Protein AF-A0A1H9WVV8-F1 (afdb_monomer_lite)

Radius of gyration: 29.02 Å; chains: 1; bounding box: 27×58×86 Å

Sequence (82 aa):
MKIRLEGTAAEIATAVESLRLGFEVQEVSHFYANRGESVLGRVYVTASPLGGVIQAKATRADSESTGRSKRLRGRAFRELES

Secondary structure (DSSP, 8-state):
-EEEEEE-HHHHHHHHHHHTTTEEEEEEPPPEEPSSS---EEEEEEEEE-SS--------TT------------PPP-----

Structure (mmCIF, N/CA/C/O backbone):
data_AF-A0A1H9WVV8-F1
#
_entry.id   AF-A0A1H9WVV8-F1
#
loop_
_atom_site.group_PDB
_atom_site.id
_atom_site.type_symbol
_atom_site.label_atom_id
_atom_site.label_alt_id
_atom_site.label_comp_id
_atom_site.label_asym_id
_atom_site.label_entity_id
_atom_site.label_seq_id
_atom_site.pdbx_PDB_ins_code
_atom_site.Cartn_x
_atom_site.Cartn_y
_atom_site.Cartn_z
_atom_site.occupancy
_atom_site.B_iso_or_equiv
_atom_site.auth_seq_id
_atom_site.auth_comp_id
_atom_site.auth_asym_id
_atom_site.auth_atom_id
_atom_site.pdbx_PDB_model_num
ATOM 1 N N . MET A 1 1 ? -12.627 -0.215 1.280 1.00 93.50 1 MET A N 1
ATOM 2 C CA . MET A 1 1 ? -12.235 0.903 0.387 1.00 93.50 1 MET A CA 1
ATOM 3 C C . MET A 1 1 ? -11.160 0.440 -0.586 1.00 93.50 1 MET A C 1
ATOM 5 O O . MET A 1 1 ? -10.518 -0.564 -0.302 1.00 93.50 1 MET A O 1
ATOM 9 N N . LYS A 1 2 ? -10.974 1.148 -1.710 1.00 95.62 2 LYS A N 1
ATOM 10 C CA . LYS A 1 2 ? -9.899 0.886 -2.682 1.00 95.62 2 LYS A CA 1
ATOM 11 C C . LYS A 1 2 ? -8.958 2.088 -2.752 1.00 95.62 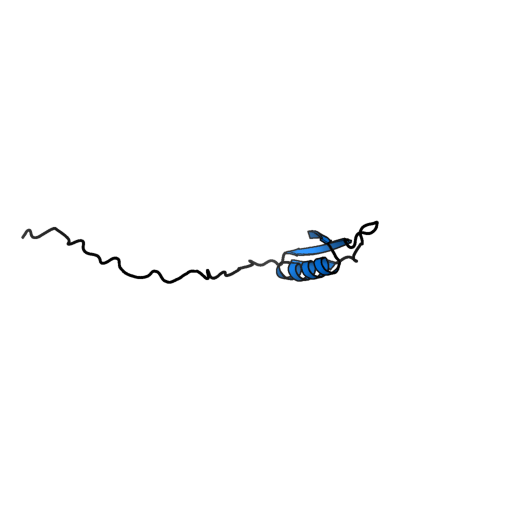2 LYS A C 1
ATOM 13 O O . LYS A 1 2 ? -9.429 3.205 -2.937 1.00 95.62 2 LYS A O 1
ATOM 18 N N . ILE A 1 3 ? -7.658 1.850 -2.615 1.00 96.06 3 ILE A N 1
ATOM 19 C CA . ILE A 1 3 ? -6.600 2.867 -2.617 1.00 96.06 3 ILE A CA 1
ATOM 20 C C . ILE A 1 3 ? -5.662 2.567 -3.790 1.00 96.06 3 ILE A C 1
ATOM 22 O O . ILE A 1 3 ? -5.242 1.425 -3.966 1.00 96.06 3 ILE A O 1
ATOM 26 N N . ARG A 1 4 ? -5.335 3.576 -4.603 1.00 97.75 4 ARG A N 1
ATOM 27 C CA . ARG A 1 4 ? -4.294 3.477 -5.637 1.00 97.75 4 ARG A CA 1
ATOM 28 C C . ARG A 1 4 ? -3.017 4.106 -5.095 1.00 97.75 4 ARG A C 1
ATOM 30 O O . ARG A 1 4 ? -3.049 5.263 -4.688 1.00 97.75 4 ARG A O 1
ATOM 37 N N . LEU A 1 5 ? -1.921 3.357 -5.120 1.00 97.38 5 LEU A N 1
ATOM 38 C CA . LEU A 1 5 ? -0.587 3.869 -4.811 1.00 97.38 5 LEU A CA 1
ATOM 39 C C . LEU A 1 5 ? 0.222 3.954 -6.100 1.00 97.38 5 LEU A C 1
ATOM 41 O O . LEU A 1 5 ? 0.137 3.055 -6.938 1.00 97.38 5 LEU A O 1
ATOM 45 N N . GLU A 1 6 ? 0.996 5.024 -6.247 1.00 97.12 6 GLU A N 1
ATOM 46 C CA . GLU A 1 6 ? 1.869 5.273 -7.392 1.00 97.12 6 GLU A CA 1
ATOM 47 C C . GLU A 1 6 ? 3.262 5.641 -6.895 1.00 97.12 6 GLU A C 1
ATOM 49 O O . GLU A 1 6 ? 3.396 6.380 -5.923 1.00 97.12 6 GLU A O 1
ATOM 54 N N . GLY A 1 7 ? 4.286 5.110 -7.551 1.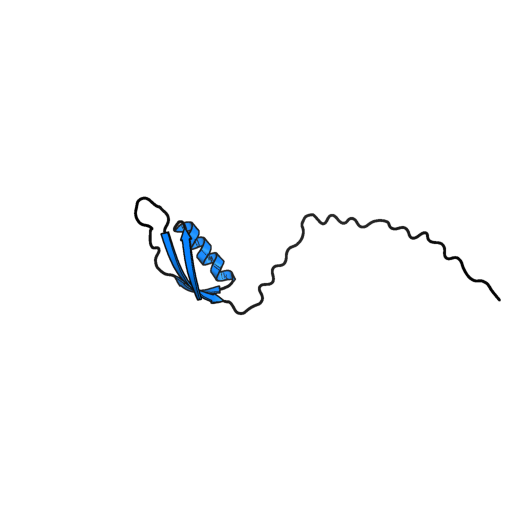00 96.81 7 GLY A N 1
ATOM 55 C CA . GLY A 1 7 ? 5.675 5.289 -7.145 1.00 96.81 7 GLY A CA 1
ATOM 56 C C . GLY A 1 7 ? 6.562 4.185 -7.698 1.00 96.81 7 GLY A C 1
ATOM 57 O O . GLY A 1 7 ? 6.125 3.342 -8.488 1.00 96.81 7 GLY A O 1
ATOM 58 N N . THR A 1 8 ? 7.816 4.173 -7.275 1.00 97.19 8 THR A N 1
ATOM 59 C CA . THR A 1 8 ? 8.696 3.019 -7.471 1.00 97.19 8 THR A CA 1
ATOM 60 C C . THR A 1 8 ? 8.186 1.816 -6.670 1.00 97.19 8 THR A C 1
ATOM 62 O O . THR A 1 8 ? 7.418 1.952 -5.714 1.00 97.19 8 THR A O 1
ATOM 65 N N . ALA A 1 9 ? 8.636 0.610 -7.024 1.00 94.94 9 ALA A N 1
ATOM 66 C CA . ALA A 1 9 ? 8.262 -0.600 -6.289 1.00 94.94 9 ALA A CA 1
ATOM 67 C C . ALA A 1 9 ? 8.647 -0.530 -4.794 1.00 94.94 9 ALA A C 1
ATOM 69 O O . ALA A 1 9 ? 7.883 -0.980 -3.942 1.00 94.94 9 ALA A O 1
ATOM 70 N N . ALA A 1 10 ? 9.797 0.077 -4.473 1.00 96.06 10 ALA A N 1
ATOM 71 C CA . ALA A 1 10 ? 10.277 0.228 -3.099 1.00 96.06 10 ALA A CA 1
ATOM 72 C C . ALA A 1 10 ? 9.438 1.232 -2.285 1.00 96.06 10 ALA A C 1
ATOM 74 O O . ALA A 1 10 ? 9.070 0.952 -1.140 1.00 96.06 10 ALA A O 1
ATOM 75 N N . GLU A 1 11 ? 9.088 2.377 -2.878 1.00 97.06 11 GLU A N 1
ATOM 76 C CA . GLU A 1 11 ? 8.214 3.371 -2.239 1.00 97.06 11 GLU A CA 1
ATOM 77 C C . GLU A 1 11 ? 6.820 2.795 -1.987 1.00 97.06 11 GLU A C 1
ATOM 79 O O . GLU A 1 11 ? 6.277 2.942 -0.893 1.00 97.06 11 GLU A O 1
ATOM 84 N N . ILE A 1 12 ? 6.264 2.077 -2.968 1.00 97.94 12 ILE A N 1
ATOM 85 C CA . ILE A 1 12 ? 4.957 1.430 -2.838 1.00 97.94 12 ILE A CA 1
ATOM 86 C C . ILE A 1 12 ? 4.965 0.386 -1.721 1.00 97.94 12 ILE A C 1
ATOM 88 O O . ILE A 1 12 ? 4.043 0.378 -0.907 1.00 97.94 12 ILE A O 1
ATOM 92 N N . ALA A 1 13 ? 5.989 -0.468 -1.642 1.00 96.81 13 ALA A N 1
ATOM 93 C CA . ALA A 1 13 ? 6.097 -1.451 -0.565 1.00 96.81 13 ALA A CA 1
ATOM 94 C C . ALA A 1 13 ? 6.112 -0.767 0.814 1.00 96.81 13 ALA A C 1
ATOM 96 O O . ALA A 1 13 ? 5.356 -1.142 1.708 1.00 96.81 13 ALA A O 1
ATOM 97 N N . THR A 1 14 ? 6.893 0.306 0.951 1.00 97.69 14 THR A N 1
ATOM 98 C CA . THR A 1 14 ? 6.973 1.102 2.188 1.00 97.69 14 THR A CA 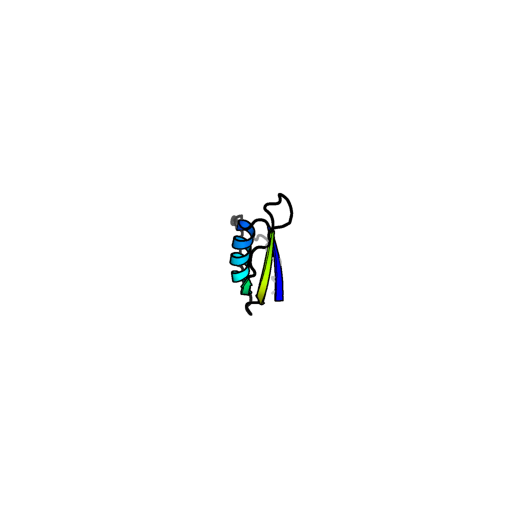1
ATOM 99 C C . THR A 1 14 ? 5.629 1.756 2.543 1.00 97.69 14 THR A C 1
ATOM 101 O O . THR A 1 14 ? 5.214 1.767 3.707 1.00 97.69 14 THR A O 1
ATOM 104 N N . ALA A 1 15 ? 4.906 2.271 1.546 1.00 97.00 15 ALA A N 1
ATOM 105 C CA . ALA A 1 15 ? 3.586 2.865 1.737 1.00 97.00 15 ALA A CA 1
ATOM 106 C C . ALA A 1 15 ? 2.531 1.826 2.157 1.00 97.00 15 ALA A C 1
ATOM 108 O O . ALA A 1 15 ? 1.701 2.118 3.018 1.00 97.00 15 ALA A O 1
ATOM 109 N N . VAL A 1 16 ? 2.575 0.607 1.605 1.00 96.88 16 VAL A N 1
ATOM 110 C CA . VAL A 1 16 ? 1.682 -0.494 2.008 1.00 96.88 16 VAL A CA 1
ATOM 111 C C . VAL A 1 16 ? 1.910 -0.882 3.468 1.00 96.88 16 VAL A C 1
ATOM 113 O O . VAL A 1 16 ? 0.937 -1.029 4.206 1.00 96.88 16 VAL A O 1
ATOM 116 N N . GLU A 1 17 ? 3.164 -0.987 3.916 1.00 96.56 17 GLU A N 1
ATOM 117 C CA . GLU A 1 17 ? 3.457 -1.253 5.332 1.00 96.56 17 GLU A CA 1
ATOM 118 C C . GLU A 1 17 ? 2.947 -0.126 6.241 1.00 96.56 17 GLU A C 1
ATOM 120 O O . GLU A 1 17 ? 2.364 -0.386 7.291 1.00 96.56 17 GLU A O 1
ATOM 125 N N . SER A 1 18 ? 3.063 1.129 5.804 1.00 95.62 18 SER A N 1
ATOM 126 C CA . SER A 1 18 ? 2.538 2.279 6.553 1.00 95.62 18 SER A CA 1
ATOM 127 C C . SER A 1 18 ? 1.006 2.268 6.645 1.00 95.62 18 SER A C 1
ATOM 129 O O . SER A 1 18 ? 0.445 2.596 7.691 1.00 95.62 18 SER A O 1
ATOM 131 N N . LEU A 1 19 ? 0.308 1.852 5.580 1.00 94.12 19 LEU A N 1
ATOM 132 C CA . LEU A 1 19 ? -1.155 1.730 5.579 1.00 94.12 19 LEU A CA 1
ATOM 133 C C . LEU A 1 19 ? -1.654 0.733 6.628 1.00 94.12 19 LEU A C 1
ATOM 135 O O . LEU A 1 19 ? -2.698 0.972 7.235 1.00 94.12 19 LEU A O 1
ATOM 139 N N . ARG A 1 20 ? -0.901 -0.339 6.900 1.00 94.19 20 ARG A N 1
ATOM 140 C CA . ARG A 1 20 ? -1.279 -1.353 7.900 1.00 94.19 20 ARG A CA 1
ATOM 141 C C . ARG A 1 20 ? -1.406 -0.803 9.324 1.00 94.19 20 ARG A C 1
ATOM 143 O O . ARG A 1 20 ? -2.034 -1.440 10.160 1.00 94.19 20 ARG A O 1
ATOM 150 N N . LEU A 1 21 ? -0.855 0.380 9.605 1.00 91.69 21 LEU A N 1
ATOM 151 C CA . LEU A 1 21 ? -0.977 1.033 10.913 1.00 91.69 21 LEU A CA 1
ATOM 152 C C . LEU A 1 21 ? -2.392 1.559 11.196 1.00 91.69 21 LEU A C 1
ATOM 154 O O . LEU A 1 21 ? -2.798 1.627 12.353 1.00 91.69 21 LEU A O 1
ATOM 158 N N . GLY A 1 22 ? -3.129 1.962 10.158 1.00 90.06 22 GLY A N 1
ATOM 159 C CA . GLY A 1 22 ? -4.477 2.537 10.284 1.00 90.06 22 GLY A CA 1
ATOM 160 C C . GLY A 1 22 ? -5.565 1.738 9.573 1.00 90.06 22 GLY A C 1
ATOM 161 O O . GLY A 1 22 ? -6.753 2.013 9.749 1.00 90.06 22 GLY A O 1
ATOM 162 N N . PHE A 1 23 ? -5.172 0.751 8.771 1.00 94.31 23 PHE A N 1
ATOM 163 C CA . PHE A 1 23 ? -6.073 -0.035 7.949 1.00 94.31 23 PHE A CA 1
ATOM 164 C C . PHE A 1 23 ? -5.758 -1.523 8.046 1.00 94.31 23 PHE A C 1
ATOM 166 O O . PHE A 1 23 ? -4.606 -1.945 8.031 1.00 94.31 23 PHE A O 1
ATOM 173 N N . GLU A 1 24 ? -6.806 -2.331 8.058 1.00 95.06 24 GLU A N 1
ATOM 174 C CA . GLU A 1 24 ? -6.707 -3.744 7.747 1.00 95.06 24 GLU A CA 1
ATOM 175 C C . GLU A 1 24 ? -6.579 -3.871 6.224 1.00 95.06 24 GLU A C 1
ATOM 177 O O . GLU A 1 24 ? -7.523 -3.617 5.471 1.00 95.06 24 GLU A O 1
ATOM 182 N N . VAL A 1 25 ? -5.374 -4.204 5.760 1.00 95.88 25 VAL A N 1
ATOM 183 C CA . VAL A 1 25 ? -5.088 -4.420 4.338 1.00 95.88 25 VAL A CA 1
ATOM 184 C C . VAL A 1 25 ? -5.524 -5.832 3.956 1.00 95.88 25 VAL A C 1
ATOM 186 O O . VAL A 1 25 ? -4.938 -6.806 4.415 1.00 95.88 25 VAL A O 1
ATOM 189 N N . GLN A 1 26 ? -6.539 -5.930 3.101 1.00 97.25 26 GLN A N 1
ATOM 190 C CA . GLN A 1 26 ? -7.167 -7.194 2.709 1.00 97.25 26 GLN A CA 1
ATOM 191 C C . GLN A 1 26 ? -6.510 -7.791 1.462 1.00 97.25 26 GLN A C 1
ATOM 193 O O . GLN A 1 26 ? -6.272 -8.991 1.385 1.00 97.25 26 GLN A O 1
ATOM 198 N N . GLU A 1 27 ? -6.208 -6.944 0.478 1.00 96.69 27 GLU A N 1
ATOM 199 C CA . GLU A 1 27 ? -5.625 -7.362 -0.794 1.00 96.69 27 GLU A CA 1
ATOM 200 C C . GLU A 1 27 ? -4.683 -6.279 -1.318 1.00 96.69 27 GLU A C 1
ATOM 202 O O . GLU A 1 27 ? -4.974 -5.084 -1.217 1.00 96.69 27 GLU A O 1
ATOM 207 N N . VAL A 1 28 ? -3.571 -6.705 -1.914 1.00 97.56 28 VAL A N 1
ATOM 208 C CA . VAL A 1 28 ? -2.643 -5.847 -2.652 1.00 97.56 28 VAL A CA 1
ATOM 209 C C . VAL A 1 28 ? -2.428 -6.479 -4.019 1.00 97.56 28 VAL A C 1
ATOM 211 O O . VAL A 1 28 ? -2.010 -7.632 -4.112 1.00 97.56 28 VAL A O 1
ATOM 214 N N . SER A 1 29 ? -2.716 -5.73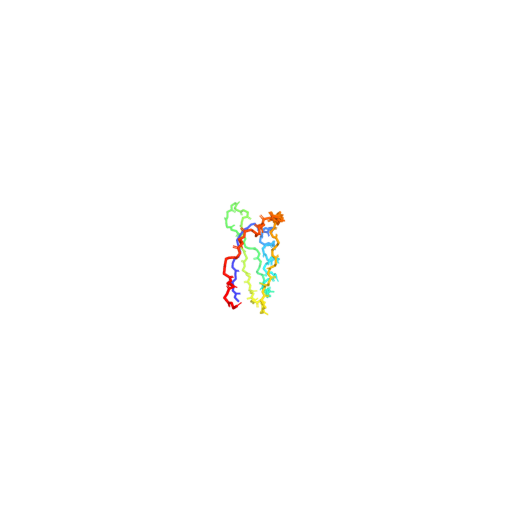5 -5.085 1.00 97.75 29 SER A N 1
ATOM 215 C CA . SER A 1 29 ? -2.474 -6.212 -6.446 1.00 97.75 29 SER A CA 1
ATOM 216 C C . SER A 1 29 ? -0.979 -6.344 -6.748 1.00 97.75 29 SER A C 1
ATOM 218 O O . SER A 1 29 ? -0.136 -5.724 -6.100 1.00 97.75 29 SER A O 1
ATOM 220 N N . HIS A 1 30 ? -0.647 -7.037 -7.837 1.00 96.75 30 HIS A N 1
ATOM 221 C CA . HIS A 1 30 ? 0.694 -6.963 -8.417 1.00 96.75 30 HIS A CA 1
ATOM 222 C C . HIS A 1 30 ? 1.083 -5.523 -8.787 1.00 96.75 30 HIS A C 1
ATOM 224 O O . HIS A 1 30 ? 0.219 -4.673 -9.033 1.00 96.75 30 HIS A O 1
ATOM 230 N N . PHE A 1 31 ? 2.392 -5.264 -8.835 1.00 96.31 31 PHE A N 1
ATOM 231 C CA . PHE A 1 31 ? 2.942 -4.001 -9.316 1.00 96.31 31 PHE A CA 1
ATOM 232 C C . PHE A 1 31 ? 2.785 -3.903 -10.834 1.00 96.31 31 PHE A C 1
ATOM 234 O O . PHE A 1 31 ? 3.304 -4.731 -11.583 1.00 96.31 31 PHE A O 1
ATOM 241 N N . TYR A 1 32 ? 2.093 -2.863 -11.285 1.00 95.56 32 TYR A N 1
ATOM 242 C CA . TYR A 1 32 ? 1.920 -2.559 -12.698 1.00 95.56 32 TYR A CA 1
ATOM 243 C C . TYR A 1 32 ? 2.842 -1.412 -13.083 1.00 95.56 32 TYR A C 1
ATOM 245 O O . TYR A 1 32 ? 2.545 -0.254 -12.780 1.00 95.56 32 TYR A O 1
ATOM 253 N N . ALA A 1 33 ? 3.936 -1.727 -13.774 1.00 95.12 33 ALA A N 1
ATOM 254 C CA . ALA A 1 33 ? 4.819 -0.712 -14.331 1.00 95.12 33 ALA A CA 1
ATOM 255 C C . ALA A 1 33 ? 4.048 0.224 -15.279 1.00 95.12 33 ALA A C 1
ATOM 257 O O . ALA A 1 33 ? 3.130 -0.187 -16.006 1.00 95.12 33 ALA A O 1
ATOM 258 N N . ASN A 1 34 ? 4.413 1.502 -15.263 1.00 92.62 34 ASN A N 1
ATOM 259 C CA . ASN A 1 34 ? 3.963 2.435 -16.282 1.00 92.62 34 ASN A CA 1
ATOM 260 C C . ASN A 1 34 ? 4.645 2.099 -17.617 1.00 92.62 34 ASN A C 1
ATOM 262 O O . ASN A 1 34 ? 5.691 1.459 -17.662 1.00 92.62 34 ASN A O 1
ATOM 266 N N . ARG A 1 35 ? 4.014 2.476 -18.733 1.00 88.88 35 ARG A N 1
ATOM 267 C CA . ARG A 1 35 ? 4.579 2.213 -20.065 1.00 88.88 35 ARG A CA 1
ATOM 268 C C . ARG A 1 35 ? 5.792 3.119 -20.315 1.00 88.88 35 ARG A C 1
ATOM 270 O O . ARG A 1 35 ? 5.818 4.247 -19.827 1.00 88.88 35 ARG A O 1
ATOM 277 N N . GLY A 1 36 ? 6.733 2.656 -21.138 1.00 87.44 36 GLY A N 1
ATOM 278 C CA . GLY A 1 36 ? 7.945 3.404 -21.500 1.00 87.44 36 GLY A CA 1
ATOM 279 C C . GLY A 1 36 ? 9.098 3.181 -20.519 1.00 87.44 36 GLY A C 1
ATOM 280 O O . GLY A 1 36 ? 9.130 2.175 -19.822 1.00 87.44 36 GLY A O 1
ATOM 281 N N . GLU A 1 37 ? 10.043 4.121 -20.462 1.00 84.31 37 GLU A N 1
ATOM 282 C CA . GLU A 1 37 ? 11.271 4.017 -19.648 1.00 84.31 37 GLU A CA 1
ATOM 283 C C . GLU A 1 37 ? 11.079 4.408 -18.169 1.00 84.31 37 GLU A C 1
ATOM 285 O O . GLU A 1 37 ? 12.039 4.594 -17.425 1.00 84.31 37 GLU A O 1
ATOM 290 N N . SER A 1 38 ? 9.834 4.567 -17.715 1.00 89.88 38 SER A N 1
ATOM 291 C CA . SER A 1 38 ? 9.559 4.959 -16.335 1.00 89.88 38 SER A CA 1
ATOM 292 C C . SER A 1 38 ? 9.776 3.791 -15.374 1.00 89.88 38 SER A C 1
ATOM 294 O O . SER A 1 38 ? 9.193 2.723 -15.534 1.00 89.88 38 SER A O 1
ATOM 296 N N . VAL A 1 39 ? 10.539 4.032 -14.307 1.00 90.75 39 VAL A N 1
ATOM 297 C CA . VAL A 1 39 ? 10.671 3.104 -13.167 1.00 90.75 39 VAL A CA 1
ATOM 298 C C . VAL A 1 39 ? 9.459 3.132 -12.225 1.00 90.75 39 VAL A C 1
ATOM 300 O O . VAL A 1 39 ? 9.407 2.392 -11.242 1.00 90.75 39 VAL A O 1
ATOM 303 N N . LEU A 1 40 ? 8.490 4.009 -12.499 1.00 96.06 40 LEU A N 1
ATOM 304 C CA . LEU A 1 40 ? 7.283 4.158 -11.701 1.00 96.06 40 LEU A CA 1
ATOM 305 C C . LEU A 1 40 ? 6.219 3.157 -12.141 1.00 96.06 40 LEU A C 1
ATOM 307 O O . LEU A 1 40 ? 6.107 2.780 -13.309 1.00 96.06 40 LEU A O 1
ATOM 311 N N . GLY A 1 41 ? 5.374 2.780 -11.198 1.00 96.44 41 GLY A N 1
ATOM 312 C CA . GLY A 1 41 ? 4.206 1.964 -11.456 1.00 96.44 41 GLY A CA 1
ATOM 313 C C . GLY A 1 41 ? 3.119 2.228 -10.439 1.00 96.44 41 GLY A C 1
ATOM 314 O O . GLY A 1 41 ? 3.099 3.261 -9.767 1.00 96.44 41 GLY A O 1
ATOM 315 N N . ARG A 1 42 ? 2.182 1.291 -10.365 1.00 97.56 42 ARG A N 1
ATOM 316 C CA . ARG A 1 42 ? 1.001 1.402 -9.517 1.00 97.56 42 ARG A CA 1
ATOM 317 C C . ARG A 1 42 ? 0.585 0.065 -8.930 1.00 97.56 42 ARG A C 1
ATOM 319 O O . ARG A 1 42 ? 0.760 -0.976 -9.564 1.00 97.56 42 ARG A O 1
ATOM 326 N N . VAL A 1 43 ? -0.036 0.121 -7.759 1.00 97.81 43 VAL A N 1
ATOM 327 C CA . VAL A 1 43 ? -0.770 -0.994 -7.147 1.00 97.81 43 VAL A CA 1
ATOM 328 C C . VAL A 1 43 ? -2.142 -0.520 -6.690 1.00 97.81 43 VAL A C 1
ATOM 330 O O . VAL A 1 43 ? -2.347 0.660 -6.390 1.00 97.81 43 VAL A O 1
ATOM 333 N N . TYR A 1 44 ? -3.078 -1.457 -6.620 1.00 98.00 44 TYR A N 1
ATOM 334 C CA . TYR A 1 44 ? -4.393 -1.255 -6.035 1.00 98.00 44 TYR A CA 1
ATOM 335 C C . TYR A 1 44 ? -4.468 -2.035 -4.728 1.00 98.00 44 TYR A C 1
ATOM 337 O O . TYR A 1 44 ? -4.156 -3.224 -4.690 1.00 98.00 44 TYR A O 1
ATOM 345 N N . VAL A 1 45 ? -4.875 -1.352 -3.664 1.00 98.12 45 VAL A N 1
ATOM 346 C CA . VAL A 1 45 ? -4.995 -1.908 -2.319 1.00 98.12 45 VAL A CA 1
ATOM 347 C C . VAL A 1 45 ? -6.460 -1.890 -1.910 1.00 98.12 45 VAL A C 1
ATOM 349 O O . VAL A 1 45 ? -7.105 -0.838 -1.943 1.00 98.12 45 VAL A O 1
ATOM 352 N N . THR A 1 46 ? -6.983 -3.040 -1.503 1.00 98.19 46 THR A N 1
ATOM 353 C CA . THR A 1 46 ? -8.286 -3.142 -0.841 1.00 98.19 46 THR A CA 1
ATOM 354 C C . THR A 1 46 ? -8.056 -3.156 0.664 1.00 98.19 46 THR A C 1
ATOM 356 O O . THR A 1 46 ? -7.277 -3.966 1.163 1.00 98.19 46 THR A O 1
ATOM 359 N N . ALA A 1 47 ? -8.716 -2.255 1.393 1.00 96.56 47 ALA A N 1
ATOM 360 C CA . ALA A 1 47 ? -8.529 -2.128 2.836 1.00 96.56 47 ALA A CA 1
ATOM 361 C C . ALA A 1 47 ? -9.813 -1.733 3.586 1.00 96.56 47 ALA A C 1
ATOM 363 O O . ALA A 1 47 ? -10.720 -1.125 3.006 1.00 96.56 47 ALA A O 1
ATOM 364 N N . SER A 1 48 ? -9.880 -2.036 4.878 1.00 94.69 48 SER A N 1
ATOM 365 C CA . SER A 1 48 ? -10.883 -1.551 5.841 1.00 94.69 48 SER A CA 1
ATOM 366 C C . SER A 1 48 ? -10.205 -0.616 6.849 1.00 94.69 48 SER A C 1
ATOM 368 O O . SER A 1 48 ? -9.076 -0.891 7.244 1.00 94.69 48 SER A O 1
ATOM 370 N N . PRO A 1 49 ? -10.838 0.488 7.291 1.00 90.19 49 PRO A N 1
ATOM 371 C CA . PRO A 1 49 ? -10.318 1.240 8.431 1.00 90.19 49 PRO A CA 1
ATOM 372 C C . PRO A 1 49 ? -10.243 0.321 9.649 1.00 90.19 49 PRO A C 1
ATOM 374 O O . PRO A 1 49 ? -11.213 -0.385 9.934 1.00 90.19 49 PRO A O 1
ATOM 377 N N . LEU A 1 50 ? -9.134 0.360 10.387 1.00 87.75 50 LEU A N 1
ATOM 378 C CA . LEU A 1 50 ? -9.110 -0.231 11.719 1.00 87.75 50 LEU A CA 1
ATOM 379 C C . LEU A 1 50 ? -10.035 0.621 12.590 1.00 87.75 50 LEU A C 1
ATOM 381 O O . LEU A 1 50 ? -9.782 1.803 12.819 1.00 87.75 50 LEU A O 1
ATOM 385 N N . GLY A 1 51 ? -11.163 0.046 13.004 1.00 69.31 51 GLY A N 1
ATOM 386 C CA . GLY A 1 51 ? -12.121 0.705 13.884 1.00 69.31 51 GLY A CA 1
ATOM 387 C C . GLY A 1 51 ? -11.480 0.965 15.243 1.00 69.31 51 GLY A C 1
ATOM 388 O O . GLY A 1 51 ? -11.471 0.094 16.105 1.00 69.31 51 GLY A O 1
ATOM 389 N N . GLY A 1 52 ? -10.916 2.155 15.423 1.00 68.19 52 GLY A N 1
ATOM 390 C CA . GLY A 1 52 ? -10.237 2.559 16.645 1.00 68.19 52 GLY A CA 1
ATOM 391 C C . GLY A 1 52 ? -9.788 4.013 16.568 1.00 68.19 52 GLY A C 1
ATOM 392 O O . GLY A 1 52 ? -9.457 4.529 15.502 1.00 68.19 52 GLY A O 1
ATOM 393 N N . VAL A 1 53 ? -9.796 4.704 17.706 1.00 66.88 53 VAL A N 1
ATOM 394 C CA . VAL A 1 53 ? -9.255 6.063 17.794 1.00 66.88 53 VAL A CA 1
ATOM 395 C C . VAL A 1 53 ? -7.732 5.961 17.800 1.00 66.88 53 VAL A C 1
ATOM 397 O O . VAL A 1 53 ? -7.149 5.473 18.766 1.00 66.88 53 VAL A O 1
ATOM 400 N N . ILE A 1 54 ? -7.076 6.438 16.741 1.00 67.75 54 ILE A N 1
ATOM 401 C CA . ILE A 1 54 ? -5.619 6.603 16.744 1.00 67.75 54 ILE A CA 1
ATOM 402 C C . ILE A 1 54 ? -5.294 7.818 17.623 1.00 67.75 54 ILE A C 1
ATOM 404 O O . ILE A 1 54 ? -5.505 8.960 17.220 1.00 67.75 54 ILE A O 1
ATOM 408 N N . GLN A 1 55 ? -4.794 7.582 18.839 1.00 64.19 55 GLN A N 1
ATOM 409 C CA . GLN A 1 55 ? -4.226 8.636 19.681 1.00 64.19 55 GLN A CA 1
ATOM 410 C C . GLN A 1 55 ? -2.718 8.732 19.456 1.00 64.19 55 GLN A C 1
ATOM 412 O O . GLN A 1 55 ? -1.9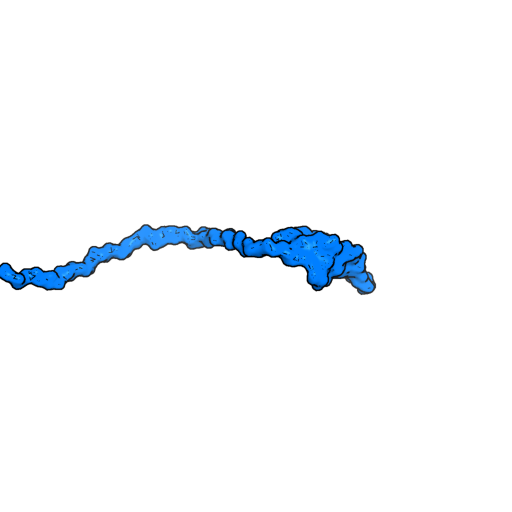57 7.870 19.891 1.00 64.19 55 GLN A O 1
ATOM 417 N N . ALA A 1 56 ? -2.278 9.818 18.826 1.00 75.00 56 ALA A N 1
ATOM 418 C CA . ALA A 1 56 ? -0.872 10.197 18.806 1.00 75.00 56 ALA A CA 1
ATOM 419 C C . ALA A 1 56 ? -0.565 11.104 20.010 1.00 75.00 56 ALA A C 1
ATOM 421 O O . ALA A 1 56 ? -1.268 12.088 20.246 1.00 75.00 56 ALA A O 1
ATOM 422 N N . LYS A 1 57 ? 0.492 10.792 20.769 1.00 80.25 57 LYS A N 1
ATOM 423 C CA . LYS A 1 57 ? 1.053 11.693 21.787 1.00 80.25 57 LYS A CA 1
ATOM 424 C C . LYS A 1 57 ? 2.287 12.374 21.209 1.00 80.25 57 LYS A C 1
ATOM 426 O O . LYS A 1 57 ? 3.212 11.693 20.779 1.00 80.25 57 LYS A O 1
ATOM 431 N N . ALA A 1 58 ? 2.304 13.702 21.230 1.00 79.25 58 ALA A N 1
ATOM 432 C CA . ALA A 1 58 ? 3.477 14.496 20.891 1.00 79.25 58 ALA A CA 1
ATOM 433 C C . ALA A 1 58 ? 3.946 15.254 22.136 1.00 79.25 58 ALA A C 1
ATOM 435 O O . ALA A 1 58 ? 3.148 15.914 22.801 1.00 79.25 58 ALA A O 1
ATOM 436 N N . THR A 1 59 ? 5.241 15.171 22.435 1.00 82.25 59 THR A N 1
ATOM 437 C CA . THR A 1 59 ? 5.879 15.993 23.467 1.00 82.25 59 THR A CA 1
ATOM 438 C C . THR A 1 59 ? 6.650 17.105 22.774 1.00 82.25 59 THR A C 1
ATOM 440 O O . THR A 1 59 ? 7.508 16.845 21.934 1.00 82.25 59 THR A O 1
ATOM 443 N N . ARG A 1 60 ? 6.331 18.353 23.117 1.00 68.75 60 ARG A N 1
ATOM 444 C CA . ARG A 1 60 ? 7.008 19.537 22.589 1.00 68.75 60 ARG A CA 1
ATOM 445 C C . ARG A 1 60 ? 8.422 19.642 23.176 1.00 68.75 60 ARG A C 1
ATOM 447 O O . ARG A 1 60 ? 8.562 19.841 24.382 1.00 68.75 60 ARG A O 1
ATOM 454 N N . ALA A 1 61 ? 9.445 19.509 22.332 1.00 78.06 61 ALA A N 1
ATOM 455 C CA . ALA A 1 61 ? 10.848 19.432 22.752 1.00 78.06 61 ALA A CA 1
ATOM 456 C C . ALA A 1 61 ? 11.417 20.762 23.286 1.00 78.06 61 ALA A C 1
ATOM 458 O O . ALA A 1 61 ? 12.339 20.745 24.092 1.00 78.06 61 ALA A O 1
ATOM 459 N N . ASP A 1 62 ? 10.852 21.904 22.889 1.00 77.69 62 ASP A N 1
ATOM 460 C CA . ASP A 1 62 ? 11.302 23.257 23.255 1.00 77.69 62 ASP A CA 1
ATOM 461 C C . ASP A 1 62 ? 10.646 23.813 24.531 1.00 77.69 62 ASP A C 1
ATOM 463 O O . ASP A 1 62 ? 10.734 25.006 24.812 1.00 77.69 62 ASP A O 1
ATOM 467 N N . SER A 1 63 ? 9.992 22.969 25.333 1.00 61.12 63 SER A N 1
ATOM 468 C CA . SER A 1 63 ? 9.416 23.399 26.613 1.00 61.12 63 SER A CA 1
ATOM 469 C C . SER A 1 63 ? 10.504 23.541 27.686 1.00 61.12 63 SER A C 1
ATOM 471 O O . SER A 1 63 ? 10.554 22.768 28.642 1.00 61.12 63 SER A O 1
ATOM 473 N N . GLU A 1 64 ? 11.384 24.535 27.555 1.00 55.31 64 GLU A N 1
ATOM 474 C CA . GLU A 1 64 ? 12.167 25.002 28.696 1.00 55.31 64 GLU A CA 1
ATOM 475 C C . GLU A 1 64 ? 11.222 25.665 29.705 1.00 55.31 64 GLU A C 1
ATOM 477 O O . GLU A 1 64 ? 10.528 26.644 29.425 1.00 55.31 64 GLU A O 1
ATOM 482 N N . SER A 1 65 ? 11.184 25.089 30.905 1.00 57.84 65 SER A N 1
ATOM 483 C CA . SER A 1 65 ? 10.457 25.568 32.077 1.00 57.84 65 SER A CA 1
ATOM 484 C C . SER A 1 65 ? 10.778 27.039 32.389 1.00 57.84 65 SER A C 1
ATOM 486 O O . SER A 1 65 ? 11.664 27.341 33.189 1.00 57.84 65 SER A O 1
ATOM 488 N N . THR A 1 66 ? 10.001 27.980 31.852 1.00 57.19 66 THR A N 1
ATOM 489 C CA . THR A 1 66 ? 9.999 29.383 32.300 1.00 57.19 66 THR A CA 1
ATOM 490 C C . THR A 1 66 ? 9.046 29.557 33.483 1.00 57.19 66 THR A C 1
ATOM 492 O O . THR A 1 66 ? 8.079 30.313 33.468 1.00 57.19 66 THR A O 1
ATOM 495 N N . GLY A 1 67 ? 9.323 28.821 34.556 1.00 53.06 67 GLY A N 1
ATOM 496 C CA . GLY A 1 67 ? 8.689 29.009 35.851 1.00 53.06 67 GLY A CA 1
ATOM 497 C C . GLY A 1 67 ? 9.598 29.783 36.798 1.00 53.06 67 GLY A C 1
ATOM 498 O O . GLY A 1 67 ? 10.312 29.158 37.576 1.00 53.06 67 GLY A O 1
ATOM 499 N N . ARG A 1 68 ? 9.553 31.127 36.805 1.00 49.91 68 ARG A N 1
ATOM 500 C CA . ARG A 1 68 ? 9.816 31.899 38.039 1.00 49.91 68 ARG A CA 1
ATOM 501 C C . ARG A 1 68 ? 9.408 33.375 37.975 1.00 49.91 68 ARG A C 1
ATOM 503 O O . ARG A 1 68 ? 9.925 34.154 37.189 1.00 49.91 68 ARG A O 1
ATOM 510 N N . SER A 1 69 ? 8.616 33.743 38.986 1.00 47.34 69 SER A N 1
ATOM 511 C CA . SER A 1 69 ? 8.502 35.071 39.605 1.00 47.34 69 SER A CA 1
ATOM 512 C C . SER A 1 69 ? 7.432 36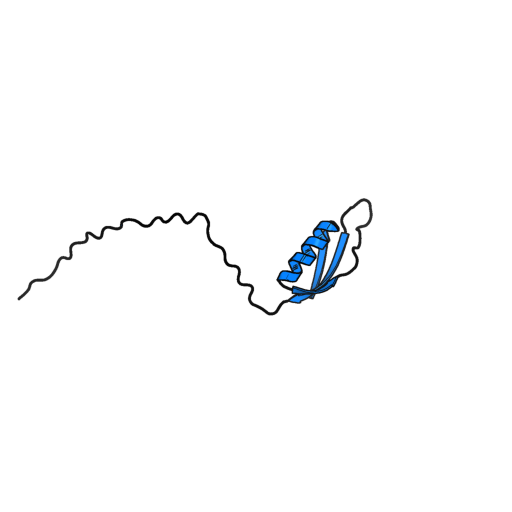.035 39.068 1.00 47.34 69 SER A C 1
ATOM 514 O O . SER A 1 69 ? 7.730 37.071 38.486 1.00 47.34 69 SER A O 1
ATOM 516 N N . LYS A 1 70 ? 6.168 35.793 39.442 1.00 50.50 70 LYS A N 1
ATOM 517 C CA . LYS A 1 70 ? 5.275 36.900 39.829 1.00 50.50 70 LYS A CA 1
ATOM 518 C C . LYS A 1 70 ? 5.227 36.967 41.354 1.00 50.50 70 LYS A C 1
ATOM 520 O O . LYS A 1 70 ? 4.419 36.305 41.998 1.00 50.50 70 LYS A O 1
ATOM 525 N N . ARG A 1 71 ? 6.132 37.758 41.940 1.00 47.34 71 ARG A N 1
ATOM 526 C CA . ARG A 1 71 ? 5.996 38.226 43.323 1.00 47.34 71 ARG A CA 1
ATOM 527 C C . ARG A 1 71 ? 4.744 39.101 43.400 1.00 47.34 71 ARG A C 1
ATOM 529 O O . ARG A 1 71 ? 4.740 40.225 42.911 1.00 47.34 71 ARG A O 1
ATOM 536 N N . LEU A 1 72 ? 3.695 38.572 44.020 1.00 51.41 72 LEU A N 1
ATOM 537 C CA . LEU A 1 72 ? 2.547 39.333 44.498 1.00 51.41 72 LEU A CA 1
ATOM 538 C C . LEU A 1 72 ? 3.031 40.368 45.528 1.00 51.41 72 LEU A C 1
ATOM 540 O O . LEU A 1 72 ? 3.358 40.029 46.662 1.00 51.41 72 LEU A O 1
ATOM 544 N N . ARG A 1 73 ? 3.085 41.641 45.132 1.00 49.12 73 ARG A N 1
ATOM 545 C CA . ARG A 1 73 ? 2.982 42.782 46.051 1.00 49.12 73 ARG A CA 1
ATOM 546 C C . ARG A 1 73 ? 1.841 43.670 45.572 1.00 49.12 73 ARG A C 1
ATOM 548 O O . ARG A 1 73 ? 2.052 44.614 44.824 1.00 49.12 73 ARG A O 1
ATOM 555 N N . GLY A 1 74 ? 0.637 43.337 46.017 1.00 41.28 74 GLY A N 1
ATOM 556 C CA . GLY A 1 74 ? -0.534 44.207 45.992 1.00 41.28 74 GLY A CA 1
ATOM 557 C C . GLY A 1 74 ? -1.116 44.205 47.397 1.00 41.28 74 GLY A C 1
ATOM 558 O O . GLY A 1 74 ? -1.859 43.302 47.758 1.00 41.28 74 GLY A O 1
ATOM 559 N N . ARG A 1 75 ? -0.653 45.148 48.217 1.00 47.00 75 ARG A N 1
ATOM 560 C CA . ARG A 1 75 ? -1.051 45.363 49.612 1.00 47.00 75 ARG A CA 1
ATOM 561 C C . ARG A 1 75 ? -2.542 45.729 49.621 1.00 47.00 75 ARG A C 1
ATOM 563 O O . ARG A 1 75 ? -2.908 46.744 49.036 1.00 47.00 75 ARG A O 1
ATOM 570 N N . ALA A 1 76 ? -3.375 44.891 50.233 1.00 47.09 76 ALA A N 1
ATOM 571 C CA . ALA A 1 76 ? -4.792 45.167 50.431 1.00 47.09 76 ALA A CA 1
ATOM 572 C C . ALA A 1 76 ? -4.966 46.395 51.342 1.00 47.09 76 ALA A C 1
ATOM 574 O O . ALA A 1 76 ? -4.379 46.474 52.421 1.00 47.09 76 ALA A O 1
ATOM 575 N N . PHE A 1 77 ? -5.740 47.357 50.849 1.00 41.25 77 PHE A N 1
ATOM 576 C CA . PHE A 1 77 ? -6.354 48.460 51.583 1.00 41.25 77 PHE A CA 1
ATOM 577 C C . PHE A 1 77 ? -7.787 48.028 51.956 1.00 41.25 77 PHE A C 1
ATOM 579 O O . PHE A 1 77 ? -8.395 47.327 51.148 1.00 41.25 77 PHE A O 1
ATOM 586 N N . ARG A 1 78 ? -8.313 48.535 53.089 1.00 39.91 78 ARG A N 1
ATOM 587 C CA . ARG A 1 78 ? -9.617 48.261 53.763 1.00 39.91 78 ARG A CA 1
ATOM 588 C C . ARG A 1 78 ? -9.608 47.039 54.686 1.00 39.91 78 ARG A C 1
ATOM 590 O O . ARG A 1 78 ? -9.066 46.013 54.315 1.00 39.91 78 ARG A O 1
ATOM 597 N N . GLU A 1 79 ? -10.148 47.064 55.902 1.00 42.00 79 GLU A N 1
ATOM 598 C CA . GLU A 1 79 ? -11.095 47.957 56.590 1.00 42.00 79 GLU A CA 1
ATOM 599 C C . GLU A 1 79 ? -10.887 47.745 58.107 1.00 42.00 79 GLU A C 1
ATOM 601 O O . GLU A 1 79 ? -10.751 46.607 58.550 1.00 42.00 79 GLU A O 1
ATOM 606 N N . LEU A 1 80 ? -10.840 48.821 58.895 1.00 42.09 80 LEU A N 1
ATOM 607 C CA . LEU A 1 80 ? -10.990 48.794 60.355 1.00 42.09 80 LEU A CA 1
ATOM 608 C C . LEU A 1 80 ? -12.002 49.889 60.701 1.00 42.09 80 LEU A C 1
ATOM 610 O O . LEU A 1 80 ? -11.631 51.029 60.966 1.00 42.09 80 LEU A O 1
ATOM 614 N N . GLU A 1 81 ? -13.280 49.533 60.624 1.00 44.75 81 GLU A N 1
ATOM 615 C CA . GLU A 1 81 ? -14.336 50.168 61.407 1.00 44.75 81 GLU A CA 1
ATOM 616 C C . GLU A 1 81 ? -14.813 49.143 62.434 1.00 44.75 81 GLU A C 1
ATOM 618 O O . GLU A 1 81 ? -15.418 48.135 62.064 1.00 44.75 81 GLU A O 1
ATOM 623 N N . SER A 1 82 ? -14.476 49.378 63.703 1.00 45.06 82 SER A N 1
ATOM 624 C CA . SER A 1 82 ? -15.249 49.071 64.921 1.00 45.06 82 SER A CA 1
ATOM 625 C C . SER A 1 82 ? -14.451 49.526 66.138 1.00 45.06 82 SER A C 1
ATOM 627 O O . SER A 1 82 ? -13.287 49.083 66.267 1.00 45.06 82 SER A O 1
#

Foldseek 3Di:
DKDKDKDAPVVVVVVVVVVVVFWDWDDKDDWADDPDPDNMTMIMIDIDGPPDDDDDDDDDPPPDPPDDDPDDDDDDDDDDDD

Organism: NCBI:txid402600

pLDDT: mean 80.48, std 20.15, range [39.91, 98.19]